Protein AF-A0A5A5TZS6-F1 (afdb_monomer_lite)

Structure (mmCIF, N/CA/C/O backbone):
data_AF-A0A5A5TZS6-F1
#
_entry.id   AF-A0A5A5TZS6-F1
#
loop_
_atom_site.group_PDB
_atom_site.id
_atom_site.type_symbol
_atom_site.label_atom_id
_atom_site.label_alt_id
_atom_site.label_comp_id
_atom_site.label_asym_id
_atom_site.label_entity_id
_atom_site.label_seq_id
_atom_site.pdbx_PDB_ins_code
_atom_site.Cartn_x
_atom_site.Cartn_y
_atom_site.Cartn_z
_atom_site.occupancy
_atom_site.B_iso_or_equiv
_atom_site.auth_seq_id
_atom_site.auth_comp_id
_atom_site.auth_asym_id
_atom_site.auth_atom_id
_atom_site.pdbx_PDB_model_num
ATOM 1 N N . MET A 1 1 ? -5.978 1.454 13.581 1.00 74.38 1 MET A N 1
ATOM 2 C CA . MET A 1 1 ? -6.345 1.089 12.197 1.00 74.38 1 MET A CA 1
ATOM 3 C C . MET A 1 1 ? -5.066 0.898 11.407 1.00 74.38 1 MET A C 1
ATOM 5 O O . MET A 1 1 ? -4.223 1.784 11.467 1.00 74.38 1 MET A O 1
ATOM 9 N N . LYS A 1 2 ? -4.894 -0.246 10.742 1.00 86.38 2 LYS A N 1
ATOM 10 C CA . LYS A 1 2 ? -3.693 -0.536 9.948 1.00 86.38 2 LYS A CA 1
ATOM 11 C C . LYS A 1 2 ? -4.088 -0.898 8.512 1.00 86.38 2 LYS A C 1
ATOM 13 O O . LYS A 1 2 ? -5.225 -1.278 8.249 1.00 86.38 2 LYS A O 1
ATOM 18 N N . PHE A 1 3 ? -3.164 -0.736 7.583 1.00 90.31 3 PHE A N 1
ATOM 19 C CA . PHE A 1 3 ? -3.345 -0.963 6.156 1.00 90.31 3 PHE A CA 1
ATOM 20 C C . PHE A 1 3 ? -2.271 -1.933 5.689 1.00 90.31 3 PHE A C 1
ATOM 22 O O . PHE A 1 3 ? -1.092 -1.590 5.643 1.00 90.31 3 PHE A O 1
ATOM 29 N N . ASP A 1 4 ? -2.678 -3.148 5.363 1.00 91.88 4 ASP A N 1
ATOM 30 C CA . ASP A 1 4 ? -1.788 -4.195 4.893 1.00 91.88 4 ASP A CA 1
ATOM 31 C C . ASP A 1 4 ? -1.724 -4.168 3.367 1.00 91.88 4 ASP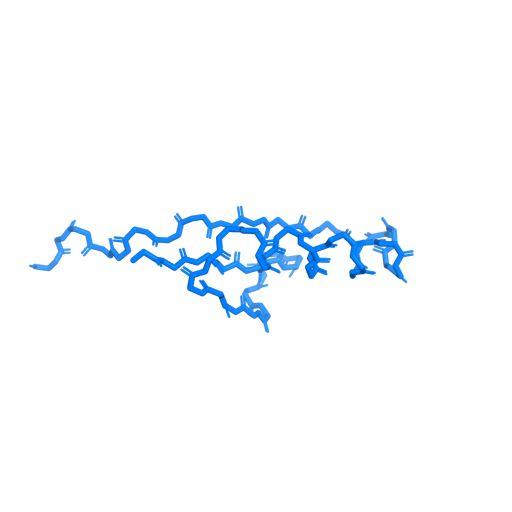 A C 1
ATOM 33 O O . ASP A 1 4 ? -2.743 -4.253 2.682 1.00 91.88 4 ASP A O 1
ATOM 37 N N . ILE A 1 5 ? -0.518 -4.079 2.819 1.00 91.88 5 ILE A N 1
ATOM 38 C CA . ILE A 1 5 ? -0.273 -4.285 1.399 1.00 91.88 5 ILE A CA 1
ATOM 39 C C . ILE A 1 5 ? -0.136 -5.776 1.144 1.00 91.88 5 ILE A C 1
ATOM 41 O O . ILE A 1 5 ? 0.798 -6.415 1.646 1.00 91.88 5 ILE A O 1
ATOM 45 N N . ARG A 1 6 ? -1.037 -6.321 0.324 1.00 92.12 6 ARG A N 1
ATOM 46 C CA . ARG A 1 6 ? -0.948 -7.700 -0.148 1.00 92.12 6 ARG A CA 1
ATOM 47 C C . ARG A 1 6 ? -0.543 -7.748 -1.608 1.00 92.12 6 ARG A C 1
ATOM 49 O O . ARG A 1 6 ? -1.105 -7.041 -2.439 1.00 92.12 6 ARG A O 1
ATOM 56 N N . VAL A 1 7 ? 0.402 -8.628 -1.905 1.00 90.44 7 VAL A N 1
ATOM 57 C CA . VAL A 1 7 ? 0.845 -8.941 -3.262 1.00 90.44 7 VAL A CA 1
ATOM 58 C C . VAL A 1 7 ? 0.697 -10.436 -3.460 1.00 90.44 7 VAL A C 1
ATOM 60 O O . VA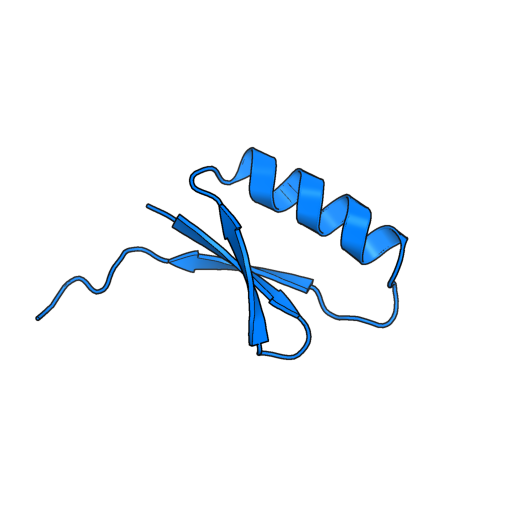L A 1 7 ? 1.161 -11.221 -2.631 1.00 90.44 7 VAL A O 1
ATOM 63 N N . SER A 1 8 ? -0.020 -10.833 -4.513 1.00 87.38 8 SER A N 1
ATOM 64 C CA . SER A 1 8 ? -0.347 -12.243 -4.783 1.00 87.38 8 SER A CA 1
ATOM 65 C C . SER A 1 8 ? -0.952 -12.963 -3.564 1.00 87.38 8 SER A C 1
ATOM 67 O O . SER A 1 8 ? -0.605 -14.099 -3.250 1.00 87.38 8 SER A O 1
ATOM 69 N N . GLY A 1 9 ? -1.817 -12.264 -2.820 1.00 83.88 9 GLY A N 1
ATOM 70 C CA . GLY A 1 9 ? -2.504 -12.796 -1.638 1.00 83.88 9 GLY A CA 1
ATOM 71 C C . GLY A 1 9 ? -1.693 -12.809 -0.335 1.00 83.88 9 GLY A C 1
ATOM 72 O O . GLY A 1 9 ? -2.275 -13.075 0.716 1.00 83.88 9 GLY A O 1
ATOM 73 N N . LYS A 1 10 ? -0.395 -12.474 -0.348 1.00 88.62 10 LYS A N 1
ATOM 74 C CA . LYS A 1 10 ? 0.442 -12.402 0.864 1.00 88.62 10 LYS A CA 1
ATOM 75 C C . LYS A 1 10 ? 0.661 -10.964 1.308 1.00 88.62 10 LYS A C 1
ATOM 77 O O . LYS A 1 10 ? 1.021 -10.123 0.489 1.00 88.62 10 LYS A O 1
ATOM 82 N N . THR A 1 11 ? 0.496 -10.690 2.601 1.00 90.88 11 THR A N 1
ATOM 83 C CA . THR A 1 11 ? 0.900 -9.404 3.184 1.00 90.88 11 THR A CA 1
ATOM 84 C C . THR A 1 11 ? 2.418 -9.291 3.142 1.00 90.88 11 THR A C 1
ATOM 86 O O . THR A 1 11 ? 3.115 -10.130 3.706 1.00 90.88 11 THR A O 1
ATOM 89 N N . ILE A 1 12 ? 2.921 -8.257 2.478 1.00 91.12 12 ILE A N 1
ATOM 90 C CA . ILE A 1 12 ? 4.362 -7.983 2.382 1.00 91.12 12 ILE A CA 1
ATOM 91 C C . ILE A 1 12 ? 4.773 -6.756 3.190 1.00 91.12 12 ILE A C 1
ATOM 93 O O . ILE A 1 12 ? 5.949 -6.585 3.503 1.00 91.12 12 ILE A O 1
ATOM 97 N N . LYS A 1 13 ? 3.812 -5.883 3.509 1.00 90.31 13 LYS A N 1
ATOM 98 C CA . LYS A 1 13 ? 4.057 -4.664 4.269 1.00 90.31 13 LYS A CA 1
ATOM 99 C C . LYS A 1 13 ? 2.781 -4.181 4.942 1.00 90.31 13 LYS A C 1
ATOM 101 O O . LYS A 1 13 ? 1.694 -4.419 4.428 1.00 90.31 13 LYS A O 1
ATOM 106 N N . SER A 1 14 ? 2.934 -3.460 6.043 1.00 90.88 14 SER A N 1
ATOM 107 C CA . SER A 1 14 ? 1.835 -2.870 6.803 1.00 90.88 14 SER A CA 1
ATOM 108 C C . SER A 1 14 ? 2.124 -1.396 7.063 1.00 90.88 14 SER A C 1
ATOM 110 O O . SER A 1 14 ? 3.273 -1.011 7.283 1.00 90.88 14 SER A O 1
ATOM 112 N N . PHE A 1 15 ? 1.082 -0.577 7.048 1.00 91.06 15 PHE A N 1
ATOM 113 C CA . PHE A 1 15 ? 1.145 0.862 7.269 1.00 91.06 15 PHE A CA 1
ATOM 114 C C . PHE A 1 15 ? 0.098 1.284 8.292 1.00 91.06 15 PHE A C 1
ATOM 116 O O . PHE A 1 15 ? -1.007 0.754 8.322 1.00 91.06 15 PHE A O 1
ATOM 123 N N . SER A 1 16 ? 0.408 2.291 9.100 1.00 89.69 16 SER A N 1
ATOM 124 C CA . SER A 1 16 ? -0.565 2.882 10.031 1.00 89.69 16 SER A CA 1
ATOM 125 C C . SER A 1 16 ? -1.445 3.952 9.368 1.00 89.69 16 SER A C 1
ATOM 127 O O . SER A 1 16 ? -2.396 4.426 9.980 1.00 89.69 16 SER A O 1
ATOM 129 N N . ASN A 1 17 ? -1.136 4.336 8.123 1.00 90.12 17 ASN A N 1
ATOM 130 C CA . ASN A 1 17 ? -1.804 5.399 7.375 1.00 90.12 17 ASN A CA 1
ATOM 131 C C . ASN A 1 17 ? -2.138 4.947 5.941 1.00 90.12 17 ASN A C 1
ATOM 133 O O . ASN A 1 17 ? -1.308 4.310 5.288 1.00 90.12 17 ASN A O 1
ATOM 137 N N . LEU A 1 18 ? -3.331 5.302 5.450 1.00 88.75 18 LEU A N 1
ATOM 138 C CA . LEU A 1 18 ? -3.807 4.960 4.104 1.00 88.75 18 LEU A CA 1
ATOM 139 C C . LEU A 1 18 ? -2.987 5.656 3.018 1.00 88.75 18 LEU A C 1
ATOM 141 O O . LEU A 1 18 ? -2.675 5.048 2.000 1.00 88.75 18 LEU A O 1
ATOM 145 N N . ASP A 1 19 ? -2.628 6.918 3.246 1.00 91.25 19 ASP A N 1
ATOM 146 C CA . ASP A 1 19 ? -1.855 7.711 2.291 1.00 91.25 19 ASP A CA 1
ATOM 147 C C . ASP A 1 19 ? -0.479 7.077 2.028 1.00 91.25 19 ASP A C 1
ATOM 149 O O . ASP A 1 19 ? -0.154 6.726 0.895 1.00 91.25 19 ASP A O 1
ATOM 153 N N . ALA A 1 20 ? 0.257 6.759 3.098 1.00 91.75 20 ALA A N 1
ATOM 154 C CA . ALA A 1 20 ? 1.537 6.059 3.007 1.00 91.75 20 ALA A CA 1
ATOM 155 C C . ALA A 1 20 ? 1.418 4.685 2.318 1.00 91.75 20 ALA A C 1
ATOM 157 O O . ALA A 1 20 ? 2.292 4.304 1.536 1.00 91.75 20 ALA A O 1
ATOM 158 N N . ALA A 1 21 ? 0.330 3.948 2.577 1.00 91.88 21 ALA A N 1
ATOM 159 C CA . ALA A 1 21 ? 0.064 2.672 1.920 1.00 91.88 21 ALA A CA 1
ATOM 160 C C . ALA A 1 21 ? -0.168 2.846 0.409 1.00 91.88 21 ALA A C 1
ATOM 162 O O . ALA A 1 21 ? 0.363 2.070 -0.385 1.00 91.88 21 ALA A O 1
ATOM 163 N N . ASN A 1 22 ? -0.915 3.876 0.002 1.00 91.69 22 ASN A N 1
ATOM 164 C CA . ASN A 1 22 ? -1.180 4.176 -1.404 1.00 91.69 22 ASN A CA 1
ATOM 165 C C . ASN A 1 22 ? 0.076 4.634 -2.145 1.00 91.69 22 ASN A C 1
ATOM 167 O O . ASN A 1 22 ? 0.339 4.111 -3.224 1.00 91.69 22 ASN A O 1
ATOM 171 N N . VAL A 1 23 ? 0.877 5.533 -1.563 1.00 94.19 23 VAL A N 1
ATOM 172 C CA . VAL A 1 23 ? 2.152 5.977 -2.156 1.00 94.19 23 VAL A CA 1
ATOM 173 C C . VAL A 1 23 ? 3.079 4.783 -2.383 1.00 94.19 23 VAL A C 1
ATOM 175 O O . VAL A 1 23 ? 3.659 4.624 -3.457 1.00 94.19 23 VAL A O 1
ATOM 178 N N . TRP A 1 24 ? 3.178 3.890 -1.394 1.00 92.69 24 TRP A N 1
ATOM 179 C CA . TRP A 1 24 ? 3.997 2.690 -1.528 1.00 92.69 24 TRP A CA 1
ATOM 180 C C . TRP A 1 24 ? 3.449 1.721 -2.582 1.00 92.69 24 TRP A C 1
ATOM 182 O O . TRP A 1 24 ? 4.217 1.207 -3.397 1.00 92.69 24 TRP A O 1
ATOM 192 N N . ARG A 1 25 ? 2.129 1.480 -2.581 1.00 92.12 25 ARG A N 1
ATOM 193 C CA . ARG A 1 25 ? 1.437 0.642 -3.573 1.00 92.12 25 ARG A CA 1
ATOM 194 C C . ARG A 1 25 ? 1.722 1.138 -4.983 1.00 92.12 25 ARG A C 1
ATOM 196 O O . ARG A 1 25 ? 2.050 0.329 -5.840 1.00 92.12 25 ARG A O 1
ATOM 203 N N . ASP A 1 26 ? 1.596 2.438 -5.212 1.00 92.00 26 ASP A N 1
ATOM 204 C CA . ASP A 1 26 ? 1.766 3.058 -6.524 1.00 92.00 26 ASP A CA 1
ATOM 205 C C . ASP A 1 26 ? 3.192 2.896 -7.068 1.00 92.00 26 ASP A C 1
ATOM 207 O O . ASP A 1 26 ? 3.390 2.432 -8.194 1.00 92.00 26 ASP A O 1
ATOM 211 N N . GLY A 1 27 ? 4.192 3.144 -6.215 1.00 92.88 27 GLY A N 1
ATOM 212 C CA . GLY A 1 27 ? 5.592 2.898 -6.556 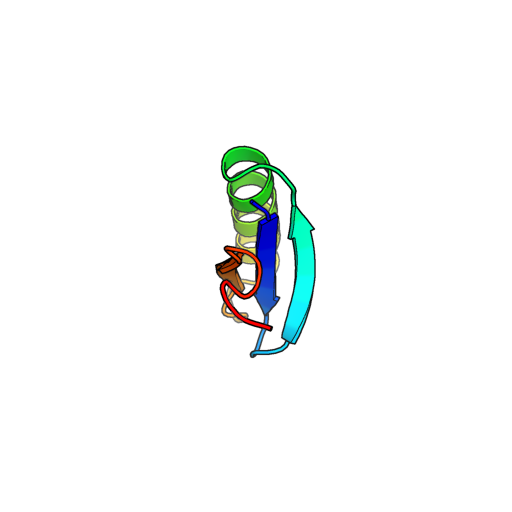1.00 92.88 27 GLY A CA 1
ATOM 213 C C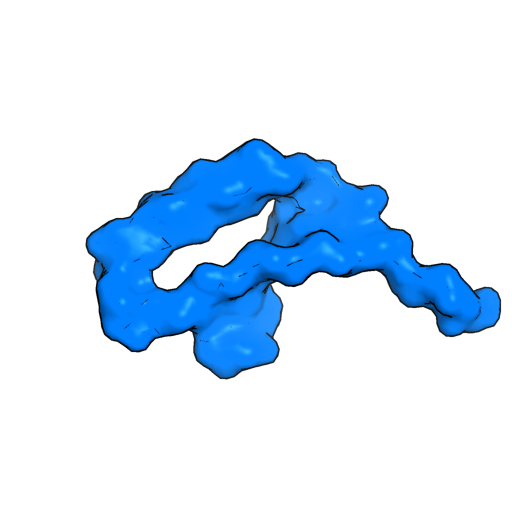 . GLY A 1 27 ? 5.869 1.422 -6.847 1.00 92.88 27 GLY A C 1
ATOM 214 O O . GLY A 1 27 ? 6.525 1.091 -7.834 1.00 92.88 27 GLY A O 1
ATOM 215 N N . TYR A 1 28 ? 5.338 0.510 -6.027 1.00 90.94 28 TYR A N 1
ATOM 216 C CA . TYR A 1 28 ? 5.535 -0.925 -6.237 1.00 90.94 28 TYR A CA 1
ATOM 217 C C . TYR A 1 28 ? 4.845 -1.435 -7.508 1.00 90.94 28 TYR A C 1
ATOM 219 O O . TYR A 1 28 ? 5.451 -2.221 -8.238 1.00 90.94 28 TYR A O 1
ATOM 227 N N . GLN A 1 29 ? 3.620 -0.976 -7.784 1.00 89.69 29 GLN A N 1
ATOM 228 C CA . GLN A 1 29 ? 2.840 -1.338 -8.971 1.00 89.69 29 GLN A CA 1
ATOM 229 C C . GLN A 1 29 ? 3.506 -0.832 -10.249 1.00 89.69 29 GLN A C 1
ATOM 231 O O . GLN A 1 29 ? 3.591 -1.571 -11.223 1.00 89.69 29 GLN A O 1
ATOM 236 N N . SER A 1 30 ? 4.053 0.385 -10.223 1.00 91.19 30 SER A N 1
ATOM 237 C CA . SER A 1 30 ? 4.799 0.947 -11.355 1.00 91.19 30 SER A CA 1
ATOM 238 C C . SER A 1 30 ? 6.055 0.134 -11.688 1.00 91.19 30 SER A C 1
ATOM 240 O O . SER A 1 30 ? 6.402 -0.019 -12.854 1.00 91.19 30 SER A O 1
ATOM 242 N N . MET A 1 31 ? 6.724 -0.430 -10.676 1.00 91.19 31 MET A N 1
ATOM 243 C CA . MET A 1 31 ? 7.890 -1.306 -10.866 1.00 91.19 31 MET A CA 1
ATOM 244 C C . MET A 1 31 ? 7.523 -2.765 -11.180 1.00 91.19 31 MET A C 1
ATOM 246 O O . MET A 1 31 ? 8.362 -3.516 -11.670 1.00 91.19 31 MET A O 1
ATOM 250 N N . ASN A 1 32 ? 6.306 -3.196 -10.845 1.00 90.12 32 ASN A N 1
ATOM 251 C CA . ASN A 1 32 ? 5.840 -4.575 -11.001 1.00 90.12 32 ASN A CA 1
ATOM 252 C C . ASN A 1 32 ? 4.427 -4.585 -11.610 1.00 90.12 32 ASN A C 1
ATOM 254 O O . ASN A 1 32 ? 3.483 -4.982 -10.920 1.00 90.12 32 ASN A O 1
ATOM 258 N N . PRO A 1 33 ? 4.263 -4.169 -12.877 1.00 86.75 33 PRO A N 1
ATOM 259 C CA . PRO A 1 33 ? 2.943 -4.053 -13.499 1.00 86.75 33 PRO A CA 1
ATOM 260 C C . PRO A 1 33 ? 2.192 -5.394 -13.566 1.00 86.75 33 PRO A C 1
ATOM 262 O O . PRO A 1 33 ? 0.968 -5.414 -13.471 1.00 86.75 33 PRO A O 1
ATOM 265 N N . ASP A 1 34 ? 2.913 -6.516 -13.644 1.00 90.81 34 ASP A N 1
ATOM 266 C CA . ASP A 1 34 ? 2.347 -7.873 -13.653 1.00 90.81 34 ASP A CA 1
ATOM 267 C C . ASP A 1 34 ? 1.850 -8.356 -12.285 1.00 90.81 34 ASP A C 1
ATOM 269 O O . ASP A 1 34 ? 1.159 -9.373 -12.179 1.00 90.81 34 ASP A O 1
ATOM 273 N N . LYS A 1 35 ? 2.219 -7.668 -11.201 1.00 86.25 35 LYS A N 1
ATOM 274 C CA . LYS A 1 35 ? 1.795 -8.050 -9.856 1.00 86.25 35 LYS A CA 1
ATOM 275 C C . LYS A 1 35 ? 0.529 -7.295 -9.491 1.00 86.25 35 LYS A C 1
ATOM 277 O O . LYS A 1 35 ? 0.401 -6.097 -9.694 1.00 86.25 35 LYS A O 1
ATOM 282 N N . THR A 1 36 ? -0.421 -8.004 -8.894 1.00 87.62 36 THR A N 1
ATOM 283 C CA . THR A 1 36 ? -1.598 -7.366 -8.303 1.00 87.62 36 THR A CA 1
ATOM 284 C C . THR A 1 36 ? -1.272 -6.960 -6.871 1.00 87.62 36 THR A C 1
ATOM 286 O O . THR A 1 36 ? -1.098 -7.822 -6.003 1.00 87.62 36 THR A O 1
ATOM 289 N N . VAL A 1 37 ? -1.180 -5.652 -6.635 1.00 89.94 37 VAL A N 1
ATOM 290 C CA . VAL A 1 37 ? -0.961 -5.059 -5.311 1.00 89.94 37 VAL A CA 1
ATOM 291 C C . VAL A 1 37 ? -2.282 -4.499 -4.796 1.00 89.94 37 VAL A C 1
ATOM 293 O O . VAL A 1 37 ? -2.879 -3.622 -5.418 1.00 89.94 37 VAL A O 1
ATOM 296 N N . ILE A 1 38 ? -2.733 -4.973 -3.638 1.00 90.69 38 ILE A N 1
ATOM 297 C CA . ILE A 1 38 ? -3.962 -4.496 -2.994 1.00 90.69 38 ILE A CA 1
ATOM 298 C C . ILE A 1 38 ? -3.662 -3.914 -1.616 1.00 90.69 38 ILE A C 1
ATOM 300 O O . ILE A 1 38 ? -2.824 -4.430 -0.876 1.00 90.69 38 ILE A O 1
ATOM 304 N N . VAL A 1 39 ? -4.376 -2.845 -1.266 1.00 91.19 39 VAL A N 1
ATOM 305 C CA . VAL A 1 39 ? -4.341 -2.233 0.065 1.00 91.19 39 VAL A CA 1
ATOM 306 C C . VAL A 1 39 ? -5.551 -2.742 0.837 1.00 91.19 39 VAL A C 1
ATOM 308 O O . VAL A 1 39 ? -6.691 -2.473 0.463 1.00 91.19 39 VAL A O 1
ATOM 311 N N . VAL A 1 40 ? -5.314 -3.477 1.916 1.00 89.94 40 VAL A N 1
ATOM 312 C CA . VAL A 1 40 ? -6.363 -4.018 2.780 1.00 89.94 40 VAL A CA 1
ATOM 313 C C . VAL A 1 40 ? -6.392 -3.220 4.072 1.00 89.94 40 VAL A C 1
ATOM 315 O O . VAL A 1 40 ? -5.419 -3.184 4.817 1.00 89.94 40 VAL A O 1
ATOM 318 N N . LYS A 1 41 ? -7.525 -2.579 4.348 1.00 87.81 41 LYS A N 1
ATOM 319 C CA . LYS A 1 41 ? -7.777 -1.885 5.612 1.00 87.81 41 LYS A CA 1
ATOM 320 C C . LYS A 1 41 ? -8.087 -2.933 6.675 1.00 87.81 41 LYS A C 1
ATOM 322 O O . LYS A 1 41 ? -9.177 -3.498 6.689 1.00 87.81 41 LYS A O 1
ATOM 327 N N . ASP A 1 42 ? -7.116 -3.215 7.531 1.00 81.75 42 ASP A N 1
ATOM 328 C CA . ASP A 1 42 ? -7.290 -4.115 8.660 1.00 81.75 42 ASP A CA 1
ATOM 329 C C . ASP A 1 42 ? -7.772 -3.299 9.865 1.00 81.75 42 ASP A C 1
ATOM 331 O O . ASP A 1 42 ? -7.126 -2.364 10.363 1.00 81.75 42 ASP A O 1
ATOM 335 N N . TYR A 1 43 ? -8.990 -3.621 10.285 1.00 66.38 43 TYR A N 1
ATOM 336 C CA . TYR A 1 43 ? -9.682 -2.923 11.360 1.00 66.38 43 TYR A CA 1
ATOM 337 C C . TYR A 1 43 ? -9.222 -3.383 12.752 1.00 66.38 43 TYR A C 1
ATOM 339 O O . TYR A 1 43 ? -9.727 -2.862 13.742 1.00 66.38 43 TYR A O 1
ATOM 347 N N . GLY A 1 44 ? -8.255 -4.306 12.853 1.00 60.44 44 GLY A N 1
ATOM 348 C CA . GLY A 1 44 ? -8.138 -5.174 14.019 1.00 60.44 44 GLY A CA 1
ATOM 349 C C . GLY A 1 44 ? -9.381 -6.060 14.095 1.00 60.44 44 GLY A C 1
ATOM 350 O O . GLY A 1 44 ? -10.492 -5.619 13.803 1.00 60.44 44 GLY A O 1
ATOM 351 N N . LYS A 1 45 ? -9.234 -7.338 14.433 1.00 56.81 45 LYS A N 1
ATOM 352 C CA . LYS A 1 45 ? -10.413 -8.152 14.736 1.00 56.81 45 LYS A CA 1
ATOM 353 C C . LYS A 1 45 ? -11.211 -7.446 15.842 1.00 56.81 45 LYS A C 1
ATOM 355 O O . LYS A 1 45 ? -10.723 -7.315 16.958 1.00 56.81 45 LYS A O 1
ATOM 360 N N . VAL A 1 46 ? -12.409 -6.964 15.520 1.00 53.09 46 VAL A N 1
ATOM 361 C CA . VAL A 1 46 ? -13.440 -6.694 16.522 1.00 53.09 46 VAL A CA 1
ATOM 362 C C . VAL A 1 46 ? -13.985 -8.070 16.881 1.00 53.09 46 VAL A C 1
ATOM 364 O O . VAL A 1 46 ? -14.710 -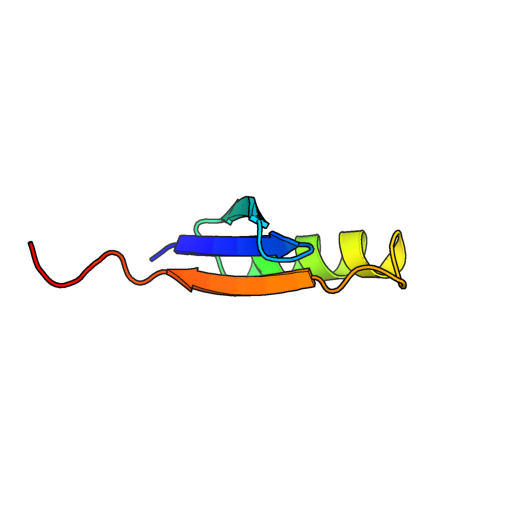8.659 16.084 1.00 53.09 46 VAL A O 1
ATOM 367 N N . GLY A 1 47 ? -13.551 -8.611 18.016 1.00 49.25 47 GLY A N 1
ATOM 368 C CA . GLY A 1 47 ? -13.974 -9.922 18.507 1.00 49.25 47 GLY A CA 1
ATOM 369 C C . GLY A 1 47 ? -12.826 -10.922 18.592 1.00 49.25 47 GLY A C 1
ATOM 370 O O . GLY A 1 47 ? -12.636 -11.747 17.698 1.00 49.25 47 GLY A O 1
ATOM 371 N N . GLU A 1 48 ? -12.075 -10.833 19.684 1.00 40.81 48 GLU A N 1
ATOM 372 C CA . GLU A 1 48 ? -11.988 -11.968 20.609 1.00 40.81 48 GLU A CA 1
ATOM 373 C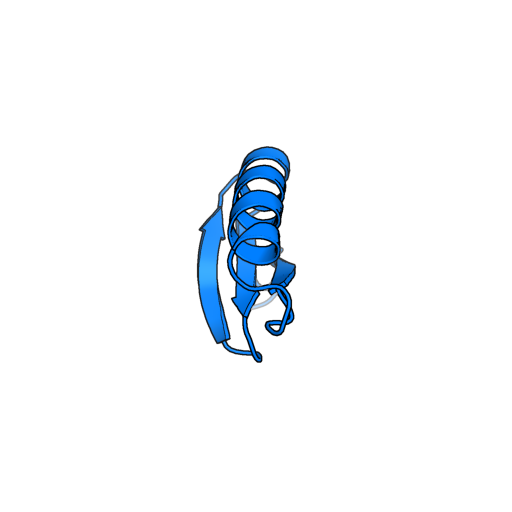 C . GLU A 1 48 ? -12.783 -11.593 21.861 1.00 40.81 48 GLU A C 1
ATOM 375 O O . GLU A 1 48 ? -12.734 -10.392 22.226 1.00 40.81 48 GLU A O 1
#

pLDDT: mean 85.27, std 12.41, range [40.81, 94.19]

Organism: Leuconostoc citreum (NCBI:txid33964)

Radius of gyration: 11.25 Å; chains: 1; bounding box: 22×20×34 Å

Foldseek 3Di:
DKKFKDKPRDGPDMGPDPVVLVVVQVVVCVVPVVIDIDIDDPPDPPDD

Sequence (48 aa):
MKFDIRVSGKTIKSFSNLDAANVWRDGYQSMNPDKTVIVVKDYGKVGE

Secondary structure (DSSP, 8-state):
-EEEEEETTEEEEEESSHHHHHHHHHHHHHH-TTS-EEEEEE---S--